Protein AF-A0A9K3DW47-F1 (afdb_monomer_lite)

Radius of gyration: 15.21 Å; chains: 1; bounding box: 34×40×39 Å

Sequence (121 aa):
MFAFGYSRTQPYVMYRVISKDGVMNDPVQITIPESIMMHDFAITQNYAIFMDLPLYFRPKEMVKGEKFSYLFDPTKKARFGILPRYAKNELQIKWFELPTCFIFHTGEFYFSLCLFHFLLL

pLDDT: mean 89.27, std 13.84, range [42.22, 98.38]

Foldseek 3Di:
DKDKDADQDPVGIWIWDADPVRDIDDIARDDDDARAPFQDWDDDPFWTKGKQAQFHQDCVVCVVPNDDRTDGDQVDWIKMWIAGRPDPYSPRTDIDTHHHDDDNDDDPVVVVVVVVVVVVD

Structure (mmCIF, N/CA/C/O backbone):
data_AF-A0A9K3DW47-F1
#
_entry.id   AF-A0A9K3DW47-F1
#
loop_
_atom_site.group_PDB
_atom_site.id
_atom_site.type_symbol
_atom_site.label_atom_id
_atom_site.label_alt_id
_atom_site.label_comp_id
_atom_site.label_asym_id
_atom_site.label_entity_id
_atom_site.label_seq_id
_atom_site.pdbx_PDB_ins_code
_atom_site.Cartn_x
_atom_site.Cartn_y
_atom_site.Cartn_z
_atom_site.occupancy
_atom_site.B_iso_or_equiv
_atom_site.auth_seq_id
_atom_site.auth_comp_id
_atom_site.auth_asym_id
_atom_site.auth_atom_id
_atom_site.pdbx_PDB_model_num
ATOM 1 N N . MET A 1 1 ? 15.538 -1.738 -9.074 1.00 95.81 1 MET A N 1
ATOM 2 C CA . MET A 1 1 ? 14.985 -1.488 -7.726 1.00 95.81 1 MET A CA 1
ATOM 3 C C . MET A 1 1 ? 13.473 -1.352 -7.817 1.00 95.81 1 MET A C 1
ATOM 5 O O . MET A 1 1 ? 12.981 -0.816 -8.803 1.00 95.81 1 MET A O 1
ATOM 9 N N . PHE A 1 2 ? 12.750 -1.843 -6.816 1.00 97.38 2 PHE A N 1
ATOM 10 C CA . PHE A 1 2 ? 11.306 -1.658 -6.685 1.00 97.38 2 PHE A CA 1
ATOM 11 C C . PHE A 1 2 ? 11.047 -0.788 -5.463 1.00 97.38 2 PHE A C 1
ATOM 13 O O . PHE A 1 2 ? 11.689 -0.989 -4.436 1.00 97.38 2 PHE A O 1
ATOM 20 N N . ALA A 1 3 ? 10.149 0.179 -5.587 1.00 97.31 3 ALA A N 1
ATOM 21 C CA . ALA A 1 3 ? 9.829 1.098 -4.509 1.00 97.31 3 ALA A CA 1
ATOM 22 C C . ALA A 1 3 ? 8.344 1.438 -4.542 1.00 97.31 3 ALA A C 1
ATOM 24 O O . ALA A 1 3 ? 7.709 1.387 -5.595 1.00 97.31 3 ALA A O 1
ATOM 25 N N . PHE A 1 4 ? 7.806 1.845 -3.403 1.00 97.44 4 PHE A N 1
ATOM 26 C CA . PHE A 1 4 ? 6.500 2.474 -3.338 1.00 97.44 4 PHE A CA 1
ATOM 27 C C . PHE A 1 4 ? 6.564 3.695 -2.420 1.00 97.44 4 PHE A C 1
ATOM 29 O O . PHE A 1 4 ? 7.500 3.854 -1.638 1.00 97.44 4 PHE A O 1
ATOM 36 N N . GLY A 1 5 ? 5.583 4.578 -2.546 1.00 97.38 5 GLY A N 1
ATOM 37 C CA . GLY A 1 5 ? 5.342 5.660 -1.603 1.00 97.38 5 GLY A CA 1
ATOM 38 C C . GLY A 1 5 ? 3.883 5.650 -1.181 1.00 97.38 5 GLY A C 1
ATOM 39 O O . GLY A 1 5 ? 3.015 5.388 -2.014 1.00 97.38 5 GLY A O 1
ATOM 40 N N . TYR A 1 6 ? 3.6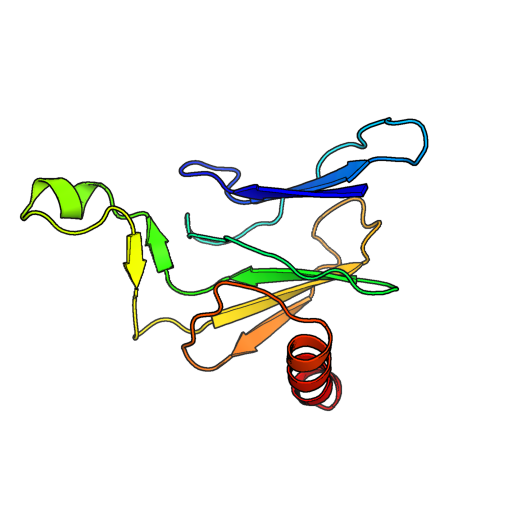26 5.950 0.091 1.00 97.12 6 TYR A N 1
ATOM 41 C CA . TYR A 1 6 ? 2.280 6.174 0.605 1.00 97.12 6 TYR A CA 1
ATOM 42 C C . TYR A 1 6 ? 2.096 7.632 1.048 1.00 97.12 6 TYR A C 1
ATOM 44 O O . TYR A 1 6 ? 3.058 8.319 1.397 1.00 97.12 6 TYR A O 1
ATOM 52 N N . SER A 1 7 ? 0.861 8.126 0.999 1.00 96.56 7 SER A N 1
ATOM 53 C CA . SER A 1 7 ? 0.529 9.535 1.213 1.00 96.56 7 SER A CA 1
ATOM 54 C C . SER A 1 7 ? -0.687 9.718 2.119 1.00 96.56 7 SER A C 1
ATOM 56 O O . SER A 1 7 ? -1.550 8.850 2.249 1.00 96.56 7 SER A O 1
ATOM 58 N N . ARG A 1 8 ? -0.768 10.910 2.720 1.00 94.56 8 ARG A N 1
ATOM 59 C CA . ARG A 1 8 ? -1.913 11.395 3.511 1.00 94.56 8 ARG A CA 1
ATOM 60 C C . ARG A 1 8 ? -3.062 11.903 2.633 1.00 94.56 8 ARG A C 1
ATOM 62 O O . ARG A 1 8 ? -4.192 12.010 3.098 1.00 94.56 8 ARG A O 1
ATOM 69 N N . THR A 1 9 ? -2.772 12.221 1.373 1.00 95.06 9 THR A N 1
ATOM 70 C CA . THR A 1 9 ? -3.717 12.718 0.361 1.00 95.06 9 THR A CA 1
ATOM 71 C C . THR A 1 9 ? -3.636 11.859 -0.894 1.00 95.06 9 THR A C 1
ATOM 73 O O . THR A 1 9 ? -2.625 11.196 -1.115 1.00 95.06 9 THR A O 1
ATOM 76 N N . GLN A 1 10 ? -4.679 11.870 -1.726 1.00 95.31 10 GLN A N 1
ATOM 77 C CA . GLN A 1 10 ? -4.641 11.126 -2.984 1.00 95.31 10 GLN A CA 1
ATOM 78 C C . GLN A 1 10 ? -3.565 11.675 -3.946 1.00 95.31 10 GLN A C 1
ATOM 80 O O . GLN A 1 10 ? -3.336 12.889 -3.956 1.00 95.31 10 GLN A O 1
ATOM 85 N N . PRO A 1 11 ? -2.932 10.808 -4.761 1.00 96.56 11 PRO A N 1
ATOM 86 C CA . PRO A 1 11 ? -3.019 9.343 -4.712 1.00 96.56 11 PRO A CA 1
ATOM 87 C C . PRO A 1 11 ? -2.345 8.771 -3.453 1.00 96.56 11 PRO A C 1
ATOM 89 O O . PRO A 1 11 ? -1.241 9.177 -3.091 1.00 96.56 11 PRO A O 1
ATOM 92 N N . TYR A 1 12 ? -3.016 7.832 -2.773 1.00 98.00 12 TYR A N 1
ATOM 93 C CA . TYR A 1 12 ? -2.547 7.325 -1.478 1.00 98.00 12 TYR A CA 1
ATOM 94 C C . TYR A 1 12 ? -1.360 6.380 -1.589 1.00 98.00 12 TYR A C 1
ATOM 96 O O . TYR A 1 12 ? -0.560 6.361 -0.664 1.00 98.00 12 TYR A O 1
ATOM 104 N N . VAL A 1 13 ? -1.243 5.608 -2.672 1.00 98.31 13 VAL A N 1
ATOM 105 C CA . VAL A 1 13 ? -0.140 4.667 -2.890 1.00 98.31 13 VAL A CA 1
ATOM 106 C C . VAL A 1 13 ? 0.339 4.773 -4.333 1.00 98.31 13 VAL A C 1
ATOM 108 O O . VAL A 1 13 ? -0.453 4.722 -5.274 1.00 98.31 13 VAL A O 1
ATOM 111 N N . MET A 1 14 ? 1.652 4.912 -4.500 1.00 98.12 14 MET A N 1
ATOM 112 C CA . MET A 1 14 ? 2.325 4.993 -5.795 1.00 98.12 14 MET A CA 1
ATOM 113 C C . MET A 1 14 ? 3.451 3.968 -5.849 1.00 98.12 14 MET A C 1
ATOM 115 O O . MET A 1 14 ? 4.371 4.023 -5.039 1.00 98.12 14 MET A O 1
ATOM 119 N N . TYR A 1 15 ? 3.408 3.064 -6.821 1.00 98.38 15 TYR A N 1
ATOM 120 C CA . TYR A 1 15 ? 4.426 2.050 -7.069 1.00 98.38 15 TYR A CA 1
ATOM 121 C C . TYR A 1 15 ? 5.371 2.469 -8.194 1.00 98.38 15 TYR A C 1
ATOM 123 O O . TYR A 1 15 ? 4.955 3.078 -9.181 1.00 98.38 15 TYR A O 1
ATOM 131 N N . ARG A 1 16 ? 6.659 2.148 -8.055 1.00 97.81 16 ARG A N 1
ATOM 132 C CA . ARG A 1 16 ? 7.707 2.515 -9.006 1.00 97.81 16 ARG A CA 1
ATOM 133 C C . ARG A 1 16 ? 8.682 1.373 -9.240 1.00 97.81 16 ARG A C 1
ATOM 135 O O . ARG A 1 16 ? 9.133 0.688 -8.320 1.00 97.81 16 ARG A O 1
ATOM 142 N N . VAL A 1 17 ? 9.078 1.253 -10.501 1.00 97.81 17 VAL A N 1
ATOM 143 C CA . VAL A 1 17 ? 10.163 0.382 -10.945 1.00 97.81 17 VAL A CA 1
ATOM 144 C C . VAL A 1 17 ? 11.301 1.267 -11.424 1.00 97.81 17 VAL A C 1
ATOM 146 O O . VAL A 1 17 ? 11.101 2.144 -12.261 1.00 97.81 17 VAL A O 1
ATOM 149 N N . ILE A 1 18 ? 12.493 1.027 -10.896 1.00 97.56 18 ILE A N 1
ATOM 150 C CA . ILE A 1 18 ? 13.713 1.735 -11.274 1.00 97.56 18 ILE A CA 1
ATOM 151 C C . ILE A 1 18 ? 14.638 0.722 -11.941 1.00 97.56 18 ILE A C 1
ATOM 153 O O . ILE A 1 18 ? 14.942 -0.327 -11.355 1.00 97.56 18 ILE A O 1
ATOM 157 N N . SER A 1 19 ? 15.030 1.003 -13.182 1.00 95.75 19 SER A N 1
ATOM 158 C CA . SER A 1 19 ? 15.889 0.126 -13.976 1.00 95.75 19 SER A CA 1
ATOM 159 C C . SER A 1 19 ? 17.285 0.001 -13.358 1.00 95.75 19 SER A C 1
ATOM 161 O O . SER A 1 19 ? 17.664 0.750 -12.456 1.00 95.75 19 SER A O 1
ATOM 163 N N . LYS A 1 20 ? 18.069 -0.962 -13.851 1.00 95.69 20 LYS A N 1
ATOM 164 C CA . LYS A 1 20 ? 19.476 -1.124 -13.454 1.00 95.69 20 LYS A CA 1
ATOM 165 C C . LYS A 1 20 ? 20.330 0.114 -13.770 1.00 95.69 20 LYS A C 1
ATOM 167 O O . LYS A 1 20 ? 21.313 0.351 -13.085 1.00 95.69 20 LYS A O 1
ATOM 172 N N . ASP A 1 21 ? 19.913 0.903 -14.758 1.00 97.38 21 ASP A N 1
ATOM 173 C CA . ASP A 1 21 ? 20.603 2.115 -15.206 1.00 97.38 21 ASP A CA 1
ATOM 174 C C . ASP A 1 21 ? 20.137 3.359 -14.420 1.00 97.38 21 ASP A C 1
ATOM 176 O O . ASP A 1 21 ? 20.495 4.483 -14.753 1.00 97.38 21 ASP A O 1
ATOM 180 N N . GLY A 1 22 ? 19.304 3.174 -13.386 1.00 96.44 22 GLY A N 1
ATOM 181 C CA . GLY A 1 22 ? 18.793 4.254 -12.536 1.00 96.44 22 GLY A CA 1
ATOM 182 C C . GLY A 1 22 ? 17.591 5.005 -13.113 1.00 96.44 22 GLY A C 1
ATOM 183 O O . GLY A 1 22 ? 17.138 5.979 -12.516 1.00 96.44 22 GLY A O 1
ATOM 184 N N . VAL A 1 23 ? 17.030 4.553 -14.239 1.00 97.19 23 VAL A N 1
ATOM 185 C CA . VAL A 1 23 ? 15.858 5.191 -14.852 1.00 97.19 23 VAL A CA 1
ATOM 186 C C . VAL A 1 23 ? 14.604 4.818 -14.071 1.00 97.19 23 VAL A C 1
ATOM 188 O O . VAL A 1 23 ? 14.261 3.641 -13.945 1.00 97.19 23 VAL A O 1
ATOM 191 N N . MET A 1 24 ? 13.912 5.826 -13.547 1.00 96.31 24 MET A N 1
ATOM 192 C CA . MET A 1 24 ? 12.626 5.664 -12.878 1.00 96.31 24 MET A CA 1
ATOM 193 C C . MET A 1 24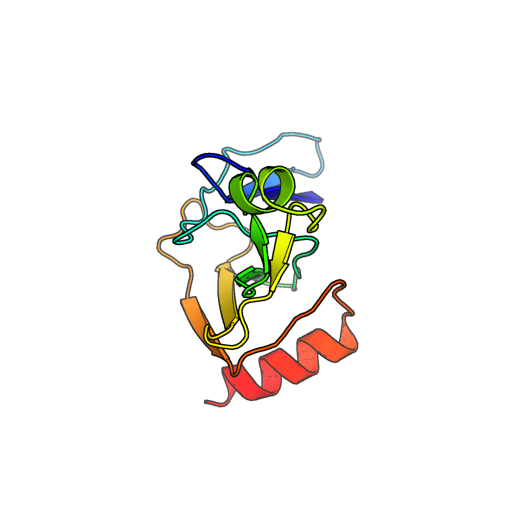 ? 11.507 5.624 -13.918 1.00 96.31 24 MET A C 1
ATOM 195 O O . MET A 1 24 ? 11.280 6.604 -14.621 1.00 96.31 24 MET A O 1
ATOM 199 N N . ASN A 1 25 ? 10.800 4.499 -14.000 1.00 94.69 25 ASN A N 1
ATOM 200 C CA . ASN A 1 25 ? 9.639 4.373 -14.875 1.00 94.69 25 ASN A CA 1
ATOM 201 C C . ASN A 1 25 ? 8.459 5.215 -14.363 1.00 94.69 25 ASN A C 1
ATOM 203 O O . ASN A 1 25 ? 8.408 5.590 -13.183 1.00 94.69 25 ASN A O 1
ATOM 207 N N . ASP A 1 26 ? 7.476 5.425 -15.242 1.00 96.12 26 ASP A N 1
ATOM 208 C CA . ASP A 1 26 ? 6.191 6.013 -14.869 1.00 96.12 26 ASP A CA 1
ATOM 209 C C . ASP A 1 26 ? 5.586 5.280 -13.664 1.00 96.12 26 ASP A C 1
ATOM 211 O O . ASP A 1 26 ? 5.638 4.043 -13.594 1.00 96.12 26 ASP A O 1
ATOM 215 N N . PRO A 1 27 ? 5.049 6.022 -12.682 1.00 96.38 27 PRO A N 1
ATOM 216 C CA . PRO A 1 27 ? 4.485 5.406 -11.502 1.00 96.38 27 PRO A CA 1
ATOM 217 C C . PRO A 1 27 ? 3.167 4.709 -11.818 1.00 96.38 27 PRO A C 1
ATOM 219 O O . PRO A 1 27 ? 2.347 5.202 -12.590 1.00 96.38 27 PRO A O 1
ATOM 222 N N . VAL A 1 28 ? 2.923 3.611 -11.116 1.00 98.06 28 VAL A N 1
ATOM 223 C CA . VAL A 1 28 ? 1.620 2.955 -11.077 1.00 98.06 28 VAL A CA 1
ATOM 224 C C . VAL A 1 28 ? 0.897 3.415 -9.820 1.00 98.06 28 VAL A C 1
ATOM 226 O O . VAL A 1 28 ? 1.344 3.131 -8.709 1.00 98.06 28 VAL A O 1
ATOM 229 N N . GLN A 1 29 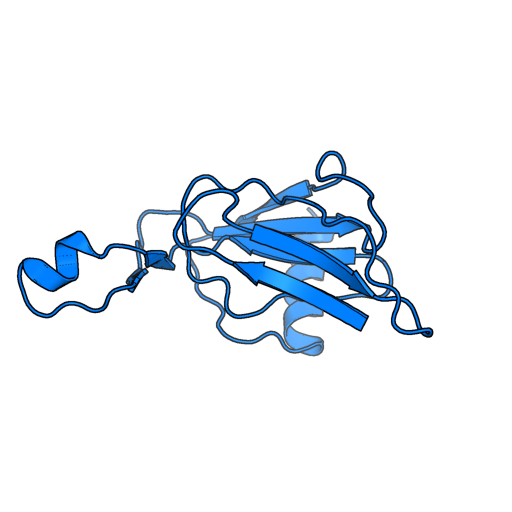? -0.212 4.131 -9.980 1.00 97.88 29 GLN A N 1
ATOM 230 C CA . GLN A 1 29 ? -1.112 4.411 -8.864 1.00 97.88 29 GLN A CA 1
ATOM 231 C C . GLN A 1 29 ? -1.783 3.112 -8.417 1.00 97.88 29 GLN A C 1
ATOM 233 O O . GLN A 1 29 ? -2.302 2.386 -9.259 1.00 97.88 29 GLN A O 1
ATOM 238 N N . ILE A 1 30 ? -1.780 2.846 -7.109 1.00 98.12 30 ILE A N 1
ATOM 239 C CA . ILE A 1 30 ? -2.522 1.743 -6.492 1.00 98.12 30 ILE A CA 1
ATOM 240 C C . ILE A 1 30 ? -3.678 2.350 -5.702 1.00 98.12 30 ILE A C 1
ATOM 242 O O . ILE A 1 30 ? -3.477 3.056 -4.709 1.00 98.12 30 ILE A O 1
ATOM 246 N N . THR A 1 31 ? -4.897 2.107 -6.163 1.00 97.38 31 THR A N 1
ATOM 247 C CA . THR A 1 31 ? -6.106 2.683 -5.590 1.00 97.38 31 THR A CA 1
ATOM 248 C C . THR A 1 31 ? -6.517 1.904 -4.346 1.00 97.38 31 THR A C 1
ATOM 250 O O . THR A 1 31 ? -6.879 0.728 -4.395 1.00 97.38 31 THR A O 1
ATOM 253 N N . ILE A 1 32 ? -6.486 2.598 -3.211 1.00 97.19 32 ILE A N 1
ATOM 254 C CA . ILE A 1 32 ? -6.997 2.138 -1.918 1.00 97.19 32 ILE A CA 1
ATOM 255 C C . ILE A 1 32 ? -8.021 3.155 -1.391 1.00 97.19 32 ILE A C 1
ATOM 257 O O . ILE A 1 32 ? -7.963 4.327 -1.777 1.00 97.19 32 ILE A O 1
ATOM 261 N N . PRO A 1 33 ? -8.981 2.740 -0.547 1.00 94.94 33 PRO A N 1
ATOM 262 C CA . PRO A 1 33 ? -10.106 3.599 -0.182 1.00 94.94 33 PRO A CA 1
ATOM 263 C C . PRO A 1 33 ? -9.705 4.793 0.692 1.00 94.94 33 PRO A C 1
ATOM 265 O O . PRO A 1 33 ? -10.344 5.840 0.625 1.00 94.94 33 PRO A O 1
ATOM 268 N N . GLU A 1 34 ? -8.658 4.658 1.508 1.00 95.94 34 GLU A N 1
ATOM 269 C CA . GLU A 1 34 ? -8.265 5.663 2.496 1.00 95.94 34 GLU A CA 1
ATOM 270 C C . GLU A 1 34 ? -6.744 5.711 2.686 1.00 95.94 34 GLU A C 1
ATOM 272 O O . GLU A 1 34 ? -6.028 4.779 2.327 1.00 95.94 34 GLU A O 1
ATOM 277 N N . SER A 1 35 ? -6.247 6.790 3.297 1.00 96.69 35 SER A N 1
ATOM 278 C CA . SER A 1 35 ? -4.847 6.869 3.717 1.00 96.69 35 SER A CA 1
ATOM 279 C C . SER A 1 35 ? -4.603 5.961 4.921 1.00 96.69 35 SER A C 1
ATOM 281 O O . SER A 1 35 ? -5.138 6.185 6.014 1.00 96.69 35 SER A O 1
ATOM 283 N N . ILE A 1 36 ? -3.762 4.956 4.707 1.00 96.94 36 ILE A N 1
ATOM 284 C CA . ILE A 1 36 ? -3.276 4.041 5.734 1.00 96.94 36 ILE A CA 1
ATOM 285 C C . ILE A 1 36 ? -1.767 4.189 5.899 1.00 96.94 36 ILE A C 1
ATOM 287 O O . ILE A 1 36 ? -1.070 4.757 5.054 1.00 96.94 36 ILE A O 1
ATOM 291 N N . MET A 1 37 ? -1.249 3.625 6.980 1.00 96.25 37 MET A N 1
ATOM 292 C CA . MET A 1 37 ? 0.170 3.360 7.114 1.00 96.25 37 MET A CA 1
ATOM 293 C C . MET A 1 37 ? 0.498 2.050 6.384 1.00 96.25 37 MET A C 1
ATOM 295 O O . MET A 1 37 ? 0.230 0.959 6.880 1.00 96.25 37 MET A O 1
ATOM 299 N N . MET A 1 38 ? 1.072 2.175 5.188 1.00 97.06 38 MET A N 1
ATOM 300 C CA . MET A 1 38 ? 1.669 1.063 4.450 1.00 97.06 38 MET A CA 1
ATOM 301 C C . MET A 1 38 ? 3.185 1.164 4.636 1.00 97.06 38 MET A C 1
ATOM 303 O O . MET A 1 38 ? 3.857 1.830 3.857 1.00 97.06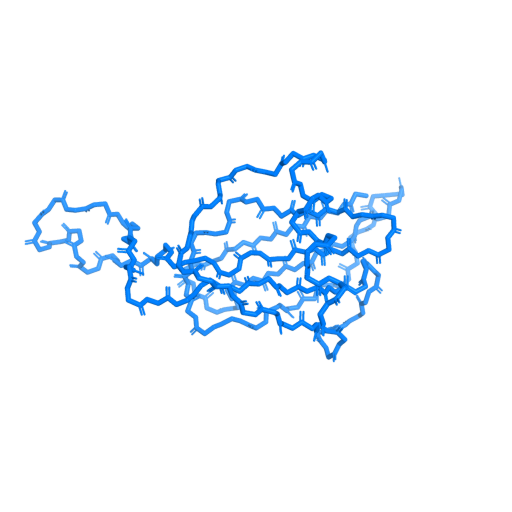 38 MET A O 1
ATOM 307 N N . HIS A 1 39 ? 3.709 0.612 5.736 1.00 95.69 39 HIS A N 1
ATOM 308 C CA . HIS A 1 39 ? 5.136 0.740 6.066 1.00 95.69 39 HIS A CA 1
ATOM 309 C C . HIS A 1 39 ? 6.030 -0.032 5.101 1.00 95.69 39 HIS A C 1
ATOM 311 O O . HIS A 1 39 ? 7.084 0.458 4.704 1.00 95.69 39 HIS A O 1
ATOM 317 N N . ASP A 1 40 ? 5.591 -1.229 4.733 1.00 95.56 40 ASP A N 1
ATOM 318 C CA . ASP A 1 40 ? 6.369 -2.164 3.944 1.00 95.56 40 ASP A CA 1
ATOM 319 C C . ASP A 1 40 ? 5.498 -2.810 2.862 1.00 95.56 40 ASP A C 1
ATOM 321 O O . ASP A 1 40 ? 4.267 -2.708 2.865 1.00 95.56 40 ASP A O 1
ATOM 325 N N . PHE A 1 41 ? 6.153 -3.476 1.922 1.00 95.69 41 PHE A N 1
ATOM 326 C CA . PHE A 1 41 ? 5.541 -4.240 0.846 1.00 95.69 41 PHE A CA 1
ATOM 327 C C . PHE A 1 41 ? 6.454 -5.416 0.497 1.00 95.69 41 PHE A C 1
ATOM 329 O O . PHE A 1 41 ? 7.647 -5.390 0.784 1.00 95.69 41 PHE A O 1
ATOM 336 N N . ALA A 1 42 ? 5.917 -6.442 -0.151 1.00 94.69 42 ALA A N 1
ATOM 337 C CA . ALA A 1 42 ? 6.724 -7.590 -0.546 1.00 94.69 42 ALA A CA 1
ATOM 338 C C . ALA A 1 42 ? 6.959 -7.616 -2.058 1.00 94.69 42 ALA A C 1
ATOM 340 O O . ALA A 1 42 ? 6.089 -7.253 -2.856 1.00 94.69 42 ALA A O 1
ATOM 341 N N . ILE A 1 43 ? 8.130 -8.108 -2.456 1.00 94.00 43 ILE A N 1
ATOM 342 C CA . ILE A 1 43 ? 8.481 -8.382 -3.848 1.00 94.00 43 ILE A CA 1
ATOM 343 C C . ILE A 1 43 ? 8.818 -9.860 -3.987 1.00 94.00 43 ILE A C 1
ATOM 345 O O . ILE A 1 43 ? 9.602 -10.405 -3.226 1.00 94.00 43 ILE A O 1
ATOM 349 N N . THR A 1 44 ? 8.272 -10.492 -5.018 1.00 92.38 44 THR A N 1
ATOM 350 C CA . THR A 1 44 ? 8.607 -11.864 -5.412 1.00 92.38 44 THR A CA 1
ATOM 351 C C . THR A 1 44 ? 9.276 -11.877 -6.789 1.00 92.38 44 THR A C 1
ATOM 353 O O . THR A 1 44 ? 9.497 -10.836 -7.428 1.00 92.38 44 THR A O 1
ATOM 356 N N . GLN A 1 45 ? 9.557 -13.076 -7.308 1.00 91.69 45 GLN A N 1
ATOM 357 C CA . GLN A 1 45 ? 10.035 -13.241 -8.680 1.00 91.69 45 GLN A CA 1
ATOM 358 C C . GLN A 1 45 ? 9.082 -12.635 -9.723 1.00 91.69 45 GLN A C 1
ATOM 360 O O . GLN A 1 45 ? 9.554 -12.195 -10.764 1.00 91.69 45 GLN A O 1
ATOM 365 N N . ASN A 1 46 ? 7.772 -12.573 -9.467 1.00 94.06 46 ASN A N 1
ATOM 366 C CA . ASN A 1 46 ? 6.798 -12.155 -10.485 1.00 94.06 46 ASN A CA 1
ATOM 367 C C . ASN A 1 46 ? 5.881 -11.011 -10.037 1.00 94.06 46 ASN A C 1
ATOM 369 O O . ASN A 1 46 ? 5.360 -10.284 -10.883 1.00 94.06 46 ASN A O 1
ATOM 373 N N . TYR A 1 47 ? 5.719 -10.802 -8.732 1.00 96.12 47 TYR A N 1
ATOM 374 C CA . TYR A 1 47 ? 4.687 -9.927 -8.180 1.00 96.12 47 TYR A CA 1
ATOM 375 C C . TYR A 1 47 ? 5.233 -8.931 -7.160 1.00 96.12 47 TYR A C 1
ATOM 377 O O . TYR A 1 47 ? 6.133 -9.261 -6.388 1.00 96.12 47 TYR A O 1
ATOM 385 N N . ALA A 1 48 ? 4.656 -7.734 -7.158 1.00 96.81 48 ALA A N 1
ATOM 386 C CA . ALA A 1 48 ? 4.693 -6.778 -6.065 1.00 96.81 48 ALA A CA 1
ATOM 387 C C . ALA A 1 48 ? 3.397 -6.904 -5.266 1.00 96.81 48 ALA A C 1
ATOM 389 O O . ALA A 1 48 ? 2.323 -7.056 -5.857 1.00 96.81 48 ALA A O 1
ATOM 390 N N . ILE A 1 49 ? 3.496 -6.893 -3.939 1.00 96.44 49 ILE A N 1
ATOM 391 C CA . ILE A 1 49 ? 2.354 -7.171 -3.074 1.00 96.44 49 ILE A CA 1
ATOM 392 C C . ILE A 1 49 ? 2.196 -6.079 -2.030 1.00 96.44 49 ILE A C 1
ATOM 394 O O . ILE A 1 49 ? 3.096 -5.818 -1.234 1.00 96.44 49 ILE A O 1
ATOM 398 N N . PHE A 1 50 ? 1.022 -5.456 -2.066 1.00 97.25 50 PHE A N 1
ATOM 399 C CA . PHE A 1 50 ? 0.638 -4.312 -1.253 1.00 97.25 50 PHE A CA 1
ATOM 400 C C . PHE A 1 50 ? -0.260 -4.761 -0.108 1.00 97.25 50 PHE A C 1
ATOM 402 O O . PHE A 1 50 ? -1.174 -5.561 -0.312 1.00 97.25 50 PHE A O 1
ATOM 409 N N . MET A 1 51 ? -0.016 -4.226 1.084 1.00 95.94 51 MET A N 1
ATOM 410 C CA . MET A 1 51 ? -0.753 -4.584 2.291 1.00 95.94 51 MET A CA 1
ATOM 411 C C . MET A 1 51 ? -1.678 -3.431 2.690 1.00 95.94 51 MET A C 1
ATOM 413 O O . MET A 1 51 ? -1.243 -2.449 3.288 1.00 95.94 51 MET A O 1
ATOM 417 N N . ASP A 1 52 ? -2.956 -3.540 2.327 1.00 97.00 52 ASP A N 1
ATOM 418 C CA . ASP A 1 52 ? -4.015 -2.620 2.746 1.00 97.00 52 ASP A CA 1
ATOM 419 C C . ASP A 1 52 ? -4.521 -3.044 4.131 1.00 97.00 52 ASP A C 1
ATOM 421 O O . ASP A 1 52 ? -5.445 -3.850 4.263 1.00 97.00 52 ASP A O 1
ATOM 425 N N . LEU A 1 53 ? -3.810 -2.590 5.166 1.00 97.00 53 LEU A N 1
ATOM 426 C CA . LEU A 1 53 ? -4.041 -2.961 6.562 1.00 97.00 53 LEU A CA 1
ATOM 427 C C . LEU A 1 53 ? -4.766 -1.833 7.308 1.00 97.00 53 LEU A C 1
ATOM 429 O O . LEU A 1 53 ? -4.508 -0.659 7.034 1.00 97.00 53 LEU A O 1
ATOM 433 N N . PRO A 1 54 ? -5.625 -2.149 8.294 1.00 96.56 54 PRO A N 1
ATOM 434 C CA . PRO A 1 54 ? -6.535 -1.186 8.907 1.00 96.56 54 PRO A CA 1
ATOM 435 C C . PRO A 1 54 ? -5.864 -0.280 9.961 1.00 96.56 54 PRO A C 1
ATOM 437 O O . PRO A 1 54 ? -6.388 -0.096 11.056 1.00 96.56 54 PRO A O 1
ATOM 440 N N . LEU A 1 55 ? -4.705 0.306 9.639 1.00 96.00 55 LEU A N 1
ATOM 441 C CA . LEU A 1 55 ? -4.025 1.340 10.424 1.00 96.00 55 LEU A CA 1
ATOM 442 C C . LEU A 1 55 ? -4.138 2.693 9.702 1.00 96.00 55 LEU A C 1
ATOM 444 O O . LEU A 1 55 ? -3.310 3.047 8.863 1.00 96.00 55 LEU A O 1
ATOM 448 N N . TYR A 1 56 ? -5.181 3.453 10.022 1.00 95.31 56 TYR A N 1
ATOM 449 C CA . TYR A 1 56 ? -5.608 4.627 9.259 1.00 95.31 56 TYR A CA 1
ATOM 450 C C . TYR A 1 56 ? -5.005 5.932 9.766 1.00 95.31 56 TYR A C 1
ATOM 452 O O . TYR A 1 56 ? -4.900 6.142 10.973 1.00 95.31 56 TYR A O 1
ATOM 460 N N . PHE A 1 57 ? -4.723 6.866 8.857 1.00 94.31 57 PHE A N 1
ATOM 461 C CA . PHE A 1 57 ? -4.351 8.232 9.220 1.00 94.31 57 PHE A CA 1
ATOM 462 C C . PHE A 1 57 ? -5.585 9.030 9.692 1.00 94.31 57 PHE A C 1
ATOM 464 O O . PHE A 1 57 ? -6.540 9.245 8.937 1.00 94.31 57 PHE A O 1
ATOM 471 N N . ARG A 1 58 ? -5.582 9.474 10.957 1.00 91.50 58 ARG A N 1
ATOM 472 C CA . ARG A 1 58 ? -6.700 10.146 11.651 1.00 91.50 58 ARG A CA 1
ATOM 473 C C . ARG A 1 58 ? -6.229 11.404 12.407 1.00 91.50 58 ARG A C 1
ATOM 475 O O . ARG A 1 58 ? -6.333 11.476 13.629 1.00 91.50 58 ARG A O 1
ATOM 482 N N . PRO A 1 59 ? -5.767 12.457 11.709 1.00 87.00 59 PRO A N 1
ATOM 483 C CA . PRO A 1 59 ? -5.174 13.640 12.347 1.00 87.00 59 PRO A CA 1
ATOM 484 C C . PRO A 1 59 ? -6.148 14.416 13.248 1.00 87.00 59 PRO A C 1
ATOM 486 O O . PRO A 1 59 ? -5.726 15.052 14.209 1.00 87.00 59 PRO A O 1
ATOM 489 N N . LYS A 1 60 ? -7.461 14.346 12.978 1.00 85.88 60 LYS A N 1
ATOM 490 C CA . LYS A 1 60 ? -8.492 14.996 13.808 1.00 85.88 60 LYS A CA 1
ATOM 491 C C . LYS A 1 60 ? -8.563 14.416 15.223 1.00 85.88 60 LYS A C 1
ATOM 493 O O . LYS A 1 60 ? -8.944 15.132 16.142 1.00 85.88 60 LYS A O 1
ATOM 498 N N . GLU A 1 61 ? -8.196 13.149 15.395 1.00 80.81 61 GLU A N 1
ATOM 499 C CA . GLU A 1 61 ? -8.227 12.475 16.695 1.00 80.81 61 GLU A CA 1
ATOM 500 C C . GLU A 1 61 ? -7.036 12.871 17.577 1.00 80.81 61 GLU A C 1
ATOM 502 O O . GLU A 1 61 ? -7.171 12.893 18.798 1.00 80.81 61 GLU A O 1
ATOM 507 N N . MET A 1 62 ? -5.911 13.292 16.981 1.00 79.62 62 MET A N 1
ATOM 508 C CA . MET A 1 62 ? -4.777 13.853 17.730 1.00 79.62 62 MET A CA 1
ATOM 509 C C . MET A 1 62 ? -5.177 15.121 18.489 1.00 79.62 62 MET A C 1
ATOM 511 O O . MET A 1 62 ? -4.820 15.304 19.648 1.00 79.62 62 MET A O 1
ATOM 515 N N . VAL A 1 63 ? -5.955 15.986 17.830 1.00 79.44 63 VAL A N 1
ATOM 516 C CA . VAL A 1 63 ? -6.386 17.286 18.370 1.00 79.44 63 VAL A CA 1
ATOM 517 C C . VAL A 1 63 ? -7.380 17.119 19.525 1.00 79.44 63 VAL A C 1
ATOM 519 O O . VAL A 1 63 ? -7.482 17.991 20.380 1.00 79.44 63 VAL A O 1
ATOM 522 N N . LYS A 1 64 ? -8.114 16.001 19.565 1.00 75.50 64 LYS A N 1
ATOM 523 C CA . LYS A 1 64 ? -9.200 15.762 20.526 1.00 75.50 64 LYS A CA 1
ATOM 524 C C . LYS A 1 64 ? -8.772 15.060 21.820 1.00 75.50 64 LYS A C 1
ATOM 526 O O . LYS A 1 64 ? -9.614 14.922 22.702 1.00 75.50 64 LYS A O 1
ATOM 531 N N . GLY A 1 65 ? -7.521 14.610 21.955 1.00 65.69 65 GLY A N 1
ATOM 532 C CA . GLY A 1 65 ? -7.074 13.962 23.196 1.00 65.69 65 GLY A CA 1
ATOM 533 C C . GLY A 1 65 ? -5.817 13.101 23.090 1.00 65.69 65 GLY A C 1
ATOM 534 O O . GLY A 1 65 ? -5.867 11.935 23.465 1.00 65.69 65 GLY A O 1
ATOM 535 N N . GLU A 1 66 ? -4.713 13.654 22.577 1.00 60.41 66 GLU A N 1
ATOM 536 C CA . GLU A 1 66 ? -3.360 13.050 22.621 1.00 60.41 66 GLU A CA 1
ATOM 537 C C . GLU A 1 66 ? -3.230 11.634 22.023 1.00 60.41 66 GLU A C 1
ATOM 539 O O . GLU A 1 66 ? -2.331 10.868 22.365 1.00 60.41 66 GLU A O 1
ATOM 544 N N . LYS A 1 67 ? -4.105 11.261 21.085 1.00 70.75 67 LYS A N 1
ATOM 545 C CA . LYS A 1 67 ? -3.968 9.997 20.351 1.00 70.75 67 LYS A CA 1
ATOM 546 C C . LYS A 1 67 ? -2.955 10.133 19.216 1.00 70.75 67 LYS A C 1
ATOM 548 O O . LYS A 1 67 ? -2.773 11.211 18.655 1.00 70.75 67 LYS A O 1
ATOM 553 N N . PHE A 1 68 ? -2.319 9.023 18.847 1.00 81.25 68 PHE A N 1
ATOM 554 C CA . PHE A 1 68 ? -1.422 8.969 17.694 1.00 81.25 68 PHE A CA 1
ATOM 555 C C . PHE A 1 68 ? -2.141 9.347 16.390 1.00 81.25 68 PHE A C 1
ATOM 557 O O . PHE A 1 68 ? -3.348 9.161 16.235 1.00 81.25 68 PHE A O 1
ATOM 564 N N . SER A 1 69 ? -1.371 9.853 15.423 1.00 87.00 69 SER A N 1
ATOM 565 C CA . SER A 1 69 ? -1.857 10.224 14.086 1.00 87.00 69 SER A CA 1
ATOM 566 C C . SER A 1 69 ? -2.397 9.045 13.279 1.00 87.00 69 SER A C 1
ATOM 568 O O . SER A 1 69 ? -3.158 9.256 12.334 1.00 87.00 69 SER A O 1
ATOM 570 N N . TYR A 1 70 ? -2.014 7.826 13.656 1.00 91.19 70 TYR A N 1
ATOM 571 C CA . TYR A 1 70 ? -2.495 6.584 13.079 1.00 91.19 70 TYR A CA 1
ATOM 572 C C . TYR A 1 70 ? -3.271 5.779 14.115 1.00 91.19 70 TYR A C 1
ATOM 574 O O . TYR A 1 70 ? -2.800 5.594 15.237 1.00 91.19 70 TYR A O 1
ATOM 582 N N . LEU A 1 71 ? -4.448 5.292 13.726 1.00 93.31 71 LEU A N 1
ATOM 583 C CA . LEU A 1 71 ? -5.331 4.505 14.580 1.00 93.31 71 LEU A CA 1
ATOM 584 C C . LEU A 1 71 ? -5.703 3.195 13.900 1.00 93.31 71 LEU A C 1
ATOM 586 O O . LEU A 1 71 ? -6.122 3.182 12.741 1.00 93.31 71 LEU A O 1
ATOM 590 N N . PHE A 1 72 ? -5.538 2.105 14.641 1.00 94.06 72 PHE A N 1
ATOM 591 C CA . PHE A 1 72 ? -5.949 0.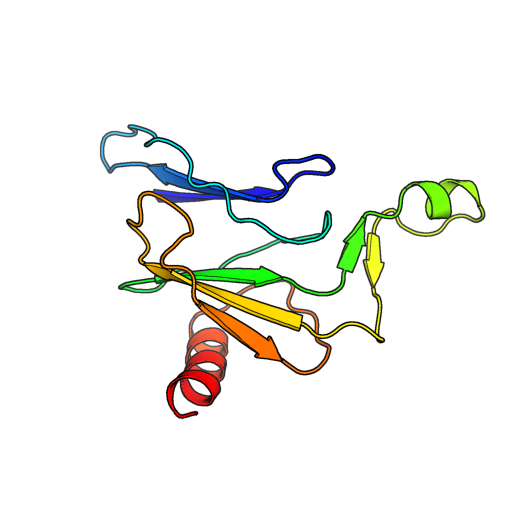784 14.198 1.00 94.06 72 PHE A CA 1
ATOM 592 C C . PHE A 1 72 ? -7.464 0.628 14.353 1.00 94.06 72 PHE A C 1
ATOM 594 O O . PHE A 1 72 ? -8.005 0.917 15.422 1.00 94.06 72 PHE A O 1
ATOM 601 N N . ASP A 1 73 ? -8.141 0.172 13.302 1.00 94.19 73 ASP A N 1
ATOM 602 C CA . ASP A 1 73 ? -9.576 -0.111 13.311 1.00 94.19 73 ASP A CA 1
ATOM 603 C C . ASP A 1 73 ? -9.814 -1.633 13.293 1.00 94.19 73 ASP A C 1
ATOM 605 O O . ASP A 1 73 ? -9.707 -2.263 12.237 1.00 94.19 73 ASP A O 1
ATOM 609 N N . PRO A 1 74 ? -10.167 -2.253 14.435 1.00 94.50 74 PRO A N 1
ATOM 610 C CA . PRO A 1 74 ? -10.362 -3.699 14.506 1.00 94.50 74 PRO A CA 1
ATOM 611 C C . PRO A 1 74 ? -11.601 -4.185 13.735 1.00 94.50 74 PRO A C 1
ATOM 613 O O . PRO A 1 74 ? -11.739 -5.384 13.496 1.00 94.50 74 PRO A O 1
ATOM 616 N N . THR A 1 75 ? -12.504 -3.279 13.340 1.00 95.44 75 THR A N 1
ATOM 617 C CA . THR A 1 75 ? -13.747 -3.616 12.627 1.00 95.44 75 THR A CA 1
ATOM 618 C C . THR A 1 75 ? -13.546 -3.780 11.120 1.00 95.44 75 THR A C 1
ATOM 620 O O . THR A 1 75 ? -14.434 -4.276 10.423 1.00 95.44 75 THR A O 1
ATOM 623 N N . LYS A 1 76 ? -12.384 -3.367 10.601 1.00 95.12 76 LYS A N 1
ATOM 624 C CA . LYS A 1 76 ? -12.050 -3.388 9.175 1.00 95.12 76 LYS A CA 1
ATOM 625 C C . LYS A 1 76 ? -11.181 -4.592 8.842 1.00 95.12 76 LYS A C 1
ATOM 627 O O . LYS A 1 76 ? -10.221 -4.893 9.541 1.00 95.12 76 LYS A O 1
ATOM 632 N N . LYS A 1 77 ? -11.499 -5.250 7.730 1.00 94.38 77 LYS A N 1
ATOM 633 C CA . LYS A 1 77 ? -10.706 -6.363 7.203 1.00 94.38 77 LYS A CA 1
ATOM 634 C C . LYS A 1 77 ? -9.406 -5.858 6.579 1.00 94.38 77 LYS A C 1
ATOM 636 O O . LYS A 1 77 ? -9.367 -4.755 6.037 1.00 94.38 77 LYS A O 1
ATOM 641 N N . ALA A 1 78 ? -8.366 -6.683 6.639 1.00 95.25 78 ALA A N 1
ATOM 642 C CA . ALA A 1 78 ? -7.127 -6.448 5.908 1.00 95.25 78 ALA A CA 1
ATOM 643 C C . ALA A 1 78 ? -7.256 -6.973 4.471 1.00 95.25 78 ALA A C 1
ATOM 645 O O . ALA A 1 78 ? -8.058 -7.870 4.201 1.00 95.25 78 ALA A O 1
ATOM 646 N N . ARG A 1 79 ? -6.469 -6.431 3.536 1.00 95.88 79 ARG A N 1
ATOM 647 C CA . ARG A 1 79 ? -6.411 -6.933 2.158 1.00 95.88 79 ARG A CA 1
ATOM 648 C C . ARG A 1 79 ? -4.987 -6.967 1.622 1.00 95.88 79 ARG A C 1
ATOM 650 O O . ARG A 1 79 ? -4.201 -6.056 1.873 1.00 95.88 79 ARG A O 1
ATOM 657 N N . PHE A 1 80 ? -4.678 -7.978 0.818 1.00 95.81 80 PHE A N 1
ATOM 658 C CA . PHE A 1 80 ? -3.442 -8.042 0.040 1.00 95.81 80 PHE A CA 1
ATOM 659 C C . PHE A 1 80 ? -3.730 -7.818 -1.437 1.00 95.81 80 PHE A C 1
ATOM 661 O O . PHE A 1 80 ? -4.562 -8.503 -2.024 1.00 95.81 80 PHE A O 1
ATOM 668 N N . GLY A 1 81 ? -3.035 -6.857 -2.036 1.00 97.00 81 GLY A N 1
ATOM 669 C CA . GLY A 1 81 ? -3.100 -6.564 -3.462 1.00 97.00 81 GLY A CA 1
ATOM 670 C C . GLY A 1 81 ? -1.900 -7.165 -4.177 1.00 97.00 81 GLY A C 1
ATOM 671 O O . GLY A 1 81 ? -0.782 -6.712 -3.958 1.00 97.00 81 GLY A O 1
ATOM 672 N N . ILE A 1 82 ? -2.118 -8.164 -5.031 1.00 96.94 82 ILE A N 1
ATOM 673 C CA . ILE A 1 82 ? -1.068 -8.833 -5.808 1.00 96.94 82 ILE A CA 1
ATOM 674 C C . ILE A 1 82 ? -1.036 -8.252 -7.219 1.00 96.94 82 ILE A C 1
ATOM 676 O O . ILE A 1 82 ? -1.998 -8.399 -7.971 1.00 96.94 82 ILE A O 1
ATOM 680 N N . LEU A 1 83 ? 0.077 -7.620 -7.590 1.00 97.75 83 LEU A N 1
ATOM 681 C CA . LEU A 1 83 ? 0.278 -6.971 -8.885 1.00 97.75 83 LEU A CA 1
ATOM 682 C C . LEU A 1 83 ? 1.497 -7.576 -9.594 1.00 97.75 83 LEU A C 1
ATOM 684 O O . LEU A 1 83 ? 2.543 -7.704 -8.959 1.00 97.75 83 LEU A O 1
ATOM 688 N N . PRO A 1 84 ? 1.450 -7.906 -10.899 1.00 97.56 84 PRO A N 1
ATOM 689 C CA . PRO A 1 84 ? 2.666 -8.228 -11.644 1.00 97.56 84 PRO A CA 1
ATOM 690 C C . PRO A 1 84 ? 3.699 -7.103 -11.492 1.00 97.56 84 PRO A C 1
ATOM 692 O O . PRO A 1 84 ? 3.399 -5.942 -11.759 1.00 97.56 84 PRO A O 1
ATOM 695 N N . ARG A 1 85 ? 4.931 -7.415 -11.074 1.00 96.06 85 ARG A N 1
ATOM 696 C CA . ARG A 1 85 ? 5.924 -6.400 -10.640 1.00 96.06 85 ARG A CA 1
ATOM 697 C C . ARG A 1 85 ? 6.393 -5.430 -11.738 1.00 96.06 85 ARG A C 1
ATOM 699 O O . ARG A 1 85 ? 7.116 -4.481 -11.470 1.00 96.06 85 ARG A O 1
ATOM 706 N N . TYR A 1 86 ? 6.006 -5.677 -12.987 1.00 97.00 86 TYR A N 1
ATOM 707 C CA . TYR A 1 86 ? 6.264 -4.795 -14.129 1.00 97.00 86 TYR A CA 1
ATOM 708 C C . TYR A 1 86 ? 4.978 -4.284 -14.794 1.00 97.00 86 TYR A C 1
ATOM 710 O O . TYR A 1 86 ? 5.026 -3.789 -15.923 1.00 97.00 86 TYR A O 1
ATOM 718 N N . ALA A 1 87 ? 3.830 -4.407 -14.121 1.00 97.06 87 ALA A N 1
ATOM 719 C CA . ALA A 1 87 ? 2.570 -3.854 -14.596 1.00 97.06 87 ALA A CA 1
ATOM 720 C C . ALA A 1 87 ? 2.699 -2.344 -14.850 1.00 97.06 87 ALA A C 1
ATOM 722 O O . ALA A 1 87 ? 3.454 -1.642 -14.179 1.00 97.06 87 ALA A O 1
ATOM 723 N N . LYS A 1 88 ? 1.964 -1.852 -15.851 1.00 96.81 88 LYS A N 1
ATOM 724 C CA . LYS A 1 88 ? 1.952 -0.433 -16.249 1.00 96.81 88 LYS A CA 1
ATOM 725 C C . LYS A 1 88 ? 0.798 0.357 -15.638 1.00 96.81 88 LYS A C 1
ATOM 727 O O . LYS A 1 88 ? 0.780 1.576 -15.719 1.00 96.81 88 LYS A O 1
ATOM 732 N N . ASN A 1 89 ? -0.169 -0.338 -15.054 1.00 96.38 89 ASN A N 1
ATOM 733 C CA . ASN A 1 89 ? -1.320 0.221 -14.363 1.00 96.38 89 ASN A CA 1
ATOM 734 C C . ASN A 1 89 ? -1.841 -0.808 -13.348 1.00 96.38 89 ASN A C 1
ATOM 736 O O . ASN A 1 89 ? -1.408 -1.964 -13.345 1.00 96.38 89 ASN A O 1
ATOM 740 N N . GLU A 1 90 ? -2.776 -0.390 -12.502 1.00 96.81 90 GLU A N 1
ATOM 741 C CA . GLU A 1 90 ? -3.346 -1.239 -11.457 1.00 96.81 90 GLU A CA 1
ATOM 742 C C . GLU A 1 90 ? -4.366 -2.269 -11.944 1.00 96.81 90 GLU A C 1
ATOM 744 O O . GLU A 1 90 ? -4.761 -3.110 -11.153 1.00 96.81 90 GLU A O 1
ATOM 749 N N . LEU A 1 91 ? -4.790 -2.276 -13.213 1.00 97.50 91 LEU A N 1
ATOM 750 C CA . LEU A 1 91 ? -5.893 -3.142 -13.675 1.00 97.50 91 LEU A CA 1
ATOM 751 C C . LEU A 1 91 ? -5.614 -4.644 -13.500 1.00 97.50 91 LEU A C 1
ATOM 753 O O . LEU A 1 91 ? -6.530 -5.458 -13.524 1.00 97.50 91 LEU A O 1
ATOM 757 N N . GLN A 1 92 ? -4.342 -5.013 -13.347 1.00 96.75 92 GLN A N 1
ATOM 758 C CA . GLN A 1 92 ? -3.899 -6.388 -13.120 1.00 96.75 92 GLN A CA 1
ATOM 759 C C . GLN A 1 92 ? -3.781 -6.748 -11.634 1.00 96.75 92 GLN A C 1
ATOM 761 O O . GLN A 1 92 ? -3.390 -7.873 -11.319 1.00 96.75 92 GLN A O 1
ATOM 766 N N . ILE A 1 93 ? -4.069 -5.813 -10.724 1.00 97.62 93 ILE A N 1
ATOM 767 C CA . ILE A 1 93 ? -4.040 -6.087 -9.293 1.00 97.62 93 ILE A CA 1
ATOM 768 C C . ILE A 1 93 ? -5.195 -7.012 -8.920 1.00 97.62 93 ILE A C 1
ATOM 770 O O . ILE A 1 93 ? -6.341 -6.812 -9.321 1.00 97.62 93 ILE A O 1
ATOM 774 N N . LYS A 1 94 ? -4.893 -8.027 -8.117 1.00 97.06 94 LYS A N 1
ATOM 775 C CA . LYS A 1 94 ? -5.898 -8.892 -7.499 1.00 97.06 94 LYS A CA 1
ATOM 776 C C . LYS A 1 94 ? -5.887 -8.670 -5.999 1.00 97.06 94 LYS A C 1
ATOM 778 O O . LYS A 1 94 ? -4.846 -8.835 -5.368 1.00 97.06 94 LYS A O 1
ATOM 783 N N . TRP A 1 95 ? -7.035 -8.285 -5.452 1.00 96.81 95 TRP A N 1
ATOM 784 C CA . TRP A 1 95 ? -7.212 -8.063 -4.022 1.00 96.81 95 TRP A CA 1
ATOM 785 C C . TRP A 1 95 ? -7.766 -9.315 -3.352 1.00 96.81 95 TRP A C 1
ATOM 787 O O . TRP A 1 95 ? -8.803 -9.833 -3.760 1.00 96.81 95 TRP A O 1
ATOM 797 N N . PHE A 1 96 ? -7.088 -9.755 -2.302 1.00 94.94 96 PHE A N 1
ATOM 798 C CA . PHE A 1 96 ? -7.489 -10.863 -1.445 1.00 94.94 96 PHE A CA 1
ATOM 799 C C . PHE A 1 96 ? -7.830 -10.306 -0.076 1.00 94.94 96 PHE A C 1
ATOM 801 O O . PHE A 1 96 ? -7.101 -9.466 0.446 1.00 94.94 96 PHE A O 1
ATOM 808 N N . GLU A 1 97 ? -8.945 -10.744 0.487 1.00 94.50 97 GLU A N 1
ATOM 809 C CA . GLU A 1 97 ? -9.416 -10.289 1.788 1.00 94.50 97 GLU A CA 1
ATOM 810 C C . GLU A 1 97 ? -8.912 -11.214 2.901 1.00 94.50 97 GLU A C 1
ATOM 812 O O . GLU A 1 97 ? -8.858 -12.431 2.736 1.00 94.5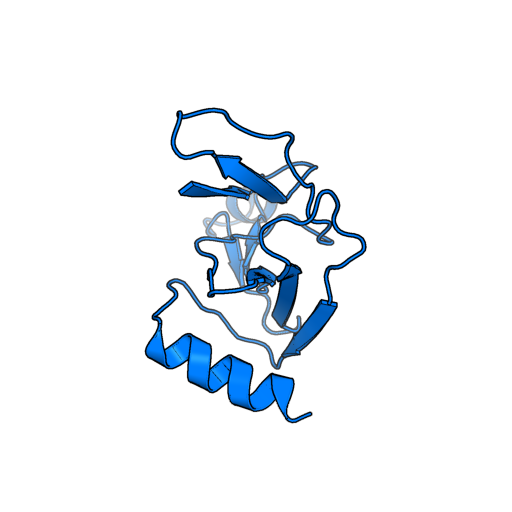0 97 GLU A O 1
ATOM 817 N N . LEU A 1 98 ? -8.546 -10.628 4.039 1.00 90.81 98 LEU A N 1
ATOM 818 C CA . LEU A 1 98 ? -8.035 -11.317 5.215 1.00 90.81 98 LEU A CA 1
ATOM 819 C C . LEU A 1 98 ? -8.845 -10.920 6.458 1.00 90.81 98 LEU A C 1
ATOM 821 O O . LEU A 1 98 ? -9.392 -9.811 6.521 1.00 90.81 98 LEU A O 1
ATOM 825 N N . PRO A 1 99 ? -8.873 -11.773 7.499 1.00 92.88 99 PRO A N 1
ATOM 826 C CA . PRO A 1 99 ? -9.231 -11.325 8.838 1.00 92.88 99 PRO A CA 1
ATOM 827 C C . PRO A 1 99 ? -8.410 -10.097 9.250 1.00 92.88 99 PRO A C 1
ATOM 829 O O . PRO A 1 99 ? -7.275 -9.920 8.804 1.00 92.88 99 PRO A O 1
ATOM 832 N N . THR A 1 100 ? -8.976 -9.253 10.111 1.00 93.81 100 THR A N 1
ATOM 833 C CA . THR A 1 100 ? -8.302 -8.061 10.638 1.00 93.81 100 THR A CA 1
ATOM 834 C C . THR A 1 100 ? -6.935 -8.426 11.218 1.00 93.81 100 THR A C 1
ATOM 836 O O . THR A 1 100 ? -6.836 -9.218 12.156 1.00 93.81 100 THR A O 1
ATOM 839 N N . CYS A 1 101 ? -5.872 -7.842 10.671 1.00 92.56 101 CYS A N 1
ATOM 840 C CA . CYS A 1 101 ? -4.507 -8.063 11.126 1.00 92.56 101 CYS A CA 1
ATOM 841 C C . CYS A 1 101 ? -3.640 -6.833 10.853 1.00 92.56 101 CYS A C 1
ATOM 843 O O . CYS A 1 101 ? -4.050 -5.898 10.163 1.00 92.56 101 CYS A O 1
ATOM 845 N N . PHE A 1 102 ? -2.429 -6.835 11.403 1.00 91.12 102 PHE A N 1
ATOM 846 C CA . PHE A 1 102 ? -1.444 -5.800 11.147 1.00 91.12 102 PHE A CA 1
ATOM 847 C C . PHE A 1 102 ? -0.049 -6.417 11.026 1.00 91.12 102 PHE A C 1
ATOM 849 O O . PHE A 1 102 ? 0.353 -7.225 11.860 1.00 91.12 102 PHE A O 1
ATOM 856 N N . ILE A 1 103 ? 0.676 -6.036 9.977 1.00 91.94 103 ILE A N 1
ATOM 857 C CA . ILE A 1 103 ? 2.017 -6.508 9.638 1.00 91.94 103 ILE A CA 1
ATOM 858 C C . ILE A 1 103 ? 2.848 -5.261 9.384 1.00 91.94 103 ILE A C 1
ATOM 860 O O . ILE A 1 103 ? 2.518 -4.459 8.513 1.00 91.94 103 ILE A O 1
ATOM 864 N N . PHE A 1 104 ? 3.907 -5.092 10.171 1.00 91.44 104 PHE A N 1
ATOM 865 C CA . PHE A 1 104 ? 4.790 -3.940 10.038 1.00 91.44 104 PHE A CA 1
ATOM 866 C C . PHE A 1 104 ? 5.896 -4.222 9.017 1.00 91.44 104 PHE A C 1
ATOM 868 O O . PHE A 1 104 ? 6.042 -3.467 8.067 1.00 91.44 104 PHE A O 1
ATOM 875 N N . HIS A 1 105 ? 6.616 -5.337 9.168 1.00 92.31 105 HIS A N 1
ATOM 876 C CA . HIS A 1 105 ? 7.697 -5.750 8.271 1.00 92.31 105 HIS A CA 1
ATOM 877 C C . HIS A 1 105 ? 7.378 -7.054 7.551 1.00 92.31 105 HIS A C 1
ATOM 879 O O . HIS A 1 105 ? 6.750 -7.957 8.110 1.00 92.31 105 HIS A O 1
ATOM 885 N N . THR A 1 106 ? 7.884 -7.167 6.331 1.00 86.75 106 THR A N 1
ATOM 886 C CA . THR A 1 106 ? 7.842 -8.383 5.534 1.00 86.75 106 THR A CA 1
ATOM 887 C C . THR A 1 106 ? 9.122 -9.196 5.729 1.00 86.75 106 THR A C 1
ATOM 889 O O . THR A 1 106 ? 10.231 -8.671 5.802 1.00 86.75 106 THR A O 1
ATOM 892 N N . GLY A 1 107 ? 8.961 -10.512 5.853 1.00 81.19 107 GLY A N 1
ATOM 893 C CA . GLY A 1 107 ? 10.060 -11.469 5.829 1.00 81.19 107 GLY A CA 1
ATOM 894 C C . GLY A 1 107 ? 9.761 -12.537 4.789 1.00 81.19 107 GLY A C 1
ATOM 895 O O . GLY A 1 107 ? 8.644 -13.053 4.754 1.00 81.19 107 GLY A O 1
ATOM 896 N N . GLU A 1 108 ? 10.755 -12.885 3.971 1.00 69.38 108 GLU A N 1
ATOM 897 C CA . GLU A 1 108 ? 10.629 -13.825 2.842 1.00 69.38 108 GLU A CA 1
ATOM 898 C C . GLU A 1 108 ? 9.879 -15.120 3.216 1.00 69.38 108 GLU A C 1
ATOM 900 O O . GLU A 1 108 ? 8.944 -15.538 2.530 1.00 69.38 108 GLU A O 1
ATOM 905 N N . PHE A 1 109 ? 10.224 -15.728 4.358 1.00 52.53 109 PHE A N 1
ATOM 906 C CA . PHE A 1 109 ? 9.612 -16.980 4.817 1.00 52.53 109 PHE A CA 1
ATOM 907 C C . PHE A 1 109 ? 8.139 -16.824 5.234 1.00 52.53 109 PHE A C 1
ATOM 909 O O . PHE A 1 109 ? 7.284 -17.598 4.801 1.00 52.53 109 PHE A O 1
ATOM 916 N N . TYR A 1 110 ? 7.826 -15.808 6.045 1.00 57.50 110 TYR A N 1
ATOM 917 C CA . TYR A 1 110 ? 6.456 -15.536 6.503 1.00 57.50 110 TYR A CA 1
ATOM 918 C C . TYR A 1 110 ? 5.526 -15.206 5.341 1.00 57.50 110 TYR A C 1
ATOM 920 O O . TYR A 1 110 ? 4.361 -15.605 5.319 1.00 57.50 110 TYR A O 1
ATOM 928 N N . PHE A 1 111 ? 6.057 -14.484 4.364 1.00 61.34 111 PHE A N 1
ATOM 929 C CA . PHE A 1 111 ? 5.287 -14.015 3.238 1.00 61.34 111 PHE A CA 1
ATOM 930 C C . PHE A 1 111 ? 4.943 -15.141 2.255 1.00 61.34 111 PHE A C 1
ATOM 932 O O . PHE A 1 111 ? 3.798 -15.235 1.811 1.00 61.34 111 PHE A O 1
ATOM 939 N N . SER A 1 112 ? 5.890 -16.054 2.003 1.00 56.84 112 SER A N 1
ATOM 940 C CA . SER A 1 112 ? 5.632 -17.287 1.252 1.00 56.84 112 SER A CA 1
ATOM 941 C C . SER A 1 112 ? 4.522 -18.116 1.909 1.00 56.84 112 SER A C 1
ATOM 943 O O . SER A 1 112 ? 3.567 -18.489 1.237 1.00 56.84 112 SER A O 1
ATOM 945 N N . LEU A 1 113 ? 4.566 -18.321 3.233 1.00 56.41 113 LEU A N 1
ATOM 946 C CA . LEU A 1 113 ? 3.551 -19.103 3.952 1.00 56.41 113 LEU A CA 1
ATOM 947 C C . LEU A 1 113 ? 2.144 -18.484 3.855 1.00 56.41 113 LEU A C 1
ATOM 949 O O . LEU A 1 113 ? 1.166 -19.194 3.620 1.00 56.41 113 LEU A O 1
ATOM 953 N N . CYS A 1 114 ? 2.050 -17.158 4.004 1.00 59.56 114 CYS A N 1
ATOM 954 C CA . CYS A 1 114 ? 0.790 -16.429 3.869 1.00 59.56 114 CYS A CA 1
ATOM 955 C C . CYS A 1 114 ? 0.244 -16.569 2.440 1.00 59.56 114 CYS A C 1
ATOM 957 O O . CYS A 1 114 ? -0.891 -16.998 2.257 1.00 59.56 114 CYS A O 1
ATOM 959 N N . LEU A 1 115 ? 1.072 -16.311 1.421 1.00 59.12 115 LEU A N 1
ATOM 960 C CA . LEU A 1 115 ? 0.692 -16.478 0.015 1.00 59.12 115 LEU A CA 1
ATOM 961 C C . LEU A 1 115 ? 0.294 -17.908 -0.347 1.00 59.12 115 LEU A C 1
ATOM 963 O O . LEU A 1 115 ? -0.655 -18.078 -1.102 1.00 59.12 115 LEU A O 1
ATOM 967 N N . PHE A 1 116 ? 0.986 -18.925 0.170 1.00 55.53 116 PHE A N 1
ATOM 968 C CA . PHE A 1 116 ? 0.639 -20.329 -0.065 1.00 55.53 116 PHE A CA 1
ATOM 969 C C . PHE A 1 116 ? -0.772 -20.650 0.430 1.00 55.53 116 PHE A C 1
ATOM 971 O O . PHE A 1 116 ? -1.495 -21.383 -0.237 1.00 55.53 116 PHE A O 1
ATOM 978 N N . HIS A 1 117 ? -1.190 -20.064 1.553 1.00 58.19 117 HIS A N 1
ATOM 979 C CA . HIS A 1 117 ? -2.556 -20.218 2.042 1.00 58.19 117 HIS A CA 1
ATOM 980 C C . HIS A 1 117 ? -3.591 -19.532 1.130 1.00 58.19 117 HIS A C 1
ATOM 982 O O . HIS A 1 117 ? -4.695 -20.041 0.984 1.00 58.19 117 HIS A O 1
ATOM 988 N N . PHE A 1 118 ? -3.233 -18.414 0.484 1.00 52.72 118 PHE A N 1
ATOM 989 C CA . PHE A 1 118 ? -4.148 -17.638 -0.369 1.00 52.72 118 PHE A CA 1
ATOM 990 C C . PHE A 1 118 ? -4.149 -18.029 -1.853 1.00 52.72 118 PHE A C 1
ATOM 992 O O . PHE A 1 118 ? -5.131 -17.770 -2.529 1.00 52.72 118 PHE A O 1
ATOM 999 N N . LEU A 1 119 ? -3.073 -18.619 -2.380 1.00 50.25 119 LEU A N 1
ATOM 1000 C CA . LEU A 1 119 ? -2.989 -19.081 -3.776 1.00 50.25 119 LEU A CA 1
ATOM 1001 C C . LEU A 1 119 ? -3.586 -20.485 -3.982 1.00 50.25 119 LEU A C 1
ATOM 1003 O O . LEU A 1 119 ? -3.738 -20.913 -5.124 1.00 50.25 119 LEU A O 1
ATOM 1007 N N . LEU A 1 120 ? -3.887 -21.204 -2.896 1.00 45.66 120 LEU A N 1
ATOM 1008 C CA . LEU A 1 120 ? -4.552 -22.514 -2.902 1.00 45.66 120 LEU A CA 1
ATOM 1009 C C . LEU A 1 120 ? -6.072 -22.427 -2.649 1.00 45.66 120 LEU A C 1
ATOM 1011 O O . LEU A 1 120 ? -6.730 -23.467 -2.603 1.00 45.66 120 LEU A O 1
ATOM 1015 N N . LEU A 1 121 ? -6.614 -21.214 -2.495 1.00 42.22 121 LEU A N 1
ATOM 1016 C CA . LEU A 1 121 ? -8.046 -20.902 -2.400 1.00 42.22 121 LEU A CA 1
ATOM 1017 C C . LEU A 1 121 ? -8.471 -20.060 -3.610 1.00 42.22 121 LEU A C 1
ATOM 1019 O O . LEU A 1 121 ? -9.613 -20.262 -4.076 1.00 42.22 121 LEU A O 1
#

Organism: Helianthus annuus (NCBI:txid4232)

Secondary structure (DSSP, 8-state):
-EEEEE-SSSS-EEEEEB-TTSPBPPPEEE--SS-B-----EE-SSEEEEEE-SEEE-HHHHHTTS--SEEE-TTSPEEEEEEETT-SSGGG-EEEEESS---SS--HHHHHHHHHHHHT-

InterPro domains:
  IPR004294 Carotenoid oxygenase [PF03055] (1-108)
  IPR004294 Carotenoid oxygenase [PTHR10543] (1-108)